Protein AF-A0A7C1I348-F1 (afdb_monomer)

Foldseek 3Di: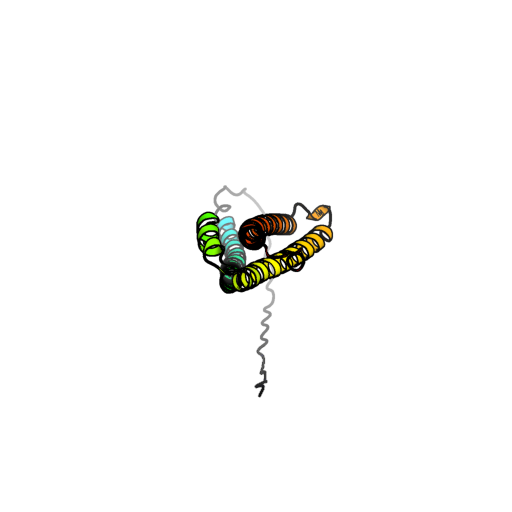
DDDDDDDDDDDDDDDDDDDDDDDDDYDDDDDPDPPPPVVVVVVVVVVVVVVVVCPVCCVVVVCVVVVVVVVLCVQADLPDDLVRLLVVLLPDDLVVLVSNLVSLLVVLVVLVVVLVVLVVVLVPDDPVCCPPPVVVVSVVVNVVSVVVSVSSVSSSVSSVVSNVVVVHDCPVSDD

Nearest PDB structures (foldseek):
  6ql7-assembly1_M  TM=7.973E-01  e=1.791E-01  Saccharomyces cerevisiae S288C
  8i21-assembly1_A  TM=3.010E-01  e=4.571E+00  Saccharomyces cerevisiae S288C

Secondary structure (DSSP, 8-state):
----------------------------PPPTTSTTTHHHHHHHHHHHHHHHHHHHHHHHHHHHHHHHHHHHHTTS-SSS-HHHHHHHHHHS-HHHHHHHHHHHHHHHHHHHHHHHHHHHHHHHS-GGGTTSHHHHHHHHHHHHHHHHHHHHHHHHHHHHHHHHHTT---GGG--

Solvent-accessible surface area (backbone atoms only — not comparable to full-atom values): 10761 Å² total; per-residue (Å²): 137,89,86,83,82,88,81,83,89,87,88,81,88,81,89,84,81,89,87,84,90,88,87,85,90,88,87,80,87,84,73,98,71,71,77,66,67,63,58,57,59,58,53,54,62,57,52,54,68,58,48,63,63,47,52,62,46,46,52,53,47,48,50,48,50,48,49,49,48,51,57,42,54,72,62,42,76,77,84,62,50,68,68,57,51,42,61,51,40,70,76,48,54,63,68,60,32,49,55,53,30,48,39,34,49,54,55,43,53,54,49,51,52,51,46,51,54,48,49,53,52,57,66,69,46,53,80,93,44,50,83,36,71,68,39,48,49,50,50,52,51,46,51,54,50,51,53,51,44,52,58,43,46,60,50,29,49,45,28,52,48,44,29,46,76,73,72,44,88,60,78,90,72,66,131

pLDDT: mean 73.02, std 23.33, range [37.34, 97.69]

Mean predicted aligned error: 17.58 Å

Structure (mmCIF, N/CA/C/O backbone):
data_AF-A0A7C1I348-F1
#
_entry.id   AF-A0A7C1I348-F1
#
loop_
_atom_site.group_PDB
_atom_site.id
_atom_site.type_symbol
_atom_site.label_atom_id
_atom_site.label_alt_id
_atom_site.label_comp_id
_atom_site.label_asym_id
_atom_site.label_entity_id
_atom_site.label_seq_id
_atom_site.pdbx_PDB_ins_code
_atom_site.Cartn_x
_atom_site.Cartn_y
_atom_site.Cartn_z
_atom_site.occupancy
_atom_site.B_iso_or_equiv
_atom_site.auth_seq_id
_atom_site.auth_comp_id
_atom_site.auth_asym_id
_atom_site.auth_atom_id
_atom_site.pdbx_PDB_model_num
ATOM 1 N N . MET A 1 1 ? -4.794 -36.761 7.823 1.00 43.34 1 MET A N 1
ATOM 2 C CA . MET A 1 1 ? -5.564 -37.597 8.771 1.00 43.34 1 MET A CA 1
ATOM 3 C C . MET A 1 1 ? -5.740 -36.803 10.051 1.00 43.34 1 MET A C 1
ATOM 5 O O . MET A 1 1 ? -4.752 -36.362 10.620 1.00 43.34 1 MET A O 1
ATOM 9 N N . ARG A 1 2 ? -6.992 -36.526 10.424 1.00 48.25 2 ARG A N 1
ATOM 10 C CA . ARG A 1 2 ? -7.370 -35.775 11.628 1.00 48.25 2 ARG A CA 1
ATOM 11 C C . ARG A 1 2 ? -7.211 -36.682 12.849 1.00 48.25 2 ARG A C 1
ATOM 13 O O . ARG A 1 2 ? -7.624 -37.837 12.780 1.00 48.25 2 ARG A O 1
ATOM 20 N N . ARG A 1 3 ? -6.673 -36.169 13.956 1.00 49.09 3 ARG A N 1
ATOM 21 C CA . ARG A 1 3 ? -6.875 -36.780 15.274 1.00 49.09 3 ARG A CA 1
ATOM 22 C C . ARG A 1 3 ? -7.809 -35.888 16.074 1.00 49.09 3 ARG A C 1
ATOM 24 O O . ARG A 1 3 ? -7.575 -34.694 16.214 1.00 49.09 3 ARG A O 1
ATOM 31 N N . ALA A 1 4 ? -8.895 -36.506 16.503 1.00 56.25 4 ALA A N 1
ATOM 32 C CA . ALA A 1 4 ? -9.921 -35.964 17.366 1.00 56.25 4 ALA A CA 1
ATOM 33 C C . ALA A 1 4 ? -9.798 -36.597 18.764 1.00 56.25 4 ALA A C 1
ATOM 35 O O . ALA A 1 4 ? -9.097 -37.597 18.924 1.00 56.25 4 ALA A O 1
ATOM 36 N N . VAL A 1 5 ? -10.623 -36.064 19.674 1.00 46.16 5 VAL A N 1
ATOM 37 C CA . VAL A 1 5 ? -11.220 -36.686 20.876 1.00 46.16 5 VAL A CA 1
ATOM 38 C C . VAL A 1 5 ? -10.660 -36.225 22.239 1.00 46.16 5 VAL A C 1
ATOM 40 O O . VAL A 1 5 ? -9.691 -36.764 22.756 1.00 46.16 5 VAL A O 1
ATOM 43 N N . ASN A 1 6 ? -11.328 -35.195 22.787 1.00 45.69 6 ASN A N 1
ATOM 44 C CA . ASN A 1 6 ? -12.098 -35.151 24.053 1.00 45.69 6 ASN A CA 1
ATOM 45 C C . ASN A 1 6 ? -11.748 -36.125 25.195 1.00 45.69 6 ASN A C 1
ATOM 47 O O . ASN A 1 6 ? -11.803 -37.325 24.954 1.00 45.69 6 ASN A O 1
ATOM 51 N N . LEU A 1 7 ? -11.676 -35.639 26.453 1.00 42.59 7 LEU A N 1
ATOM 52 C CA . LEU A 1 7 ? -12.421 -36.237 27.588 1.00 42.59 7 LEU A CA 1
ATOM 53 C C . LEU A 1 7 ? -12.371 -35.421 28.909 1.00 42.59 7 LEU A C 1
ATOM 55 O O . LEU A 1 7 ? -11.296 -35.136 29.417 1.00 42.59 7 LEU A O 1
ATOM 59 N N . SER A 1 8 ? -13.566 -35.171 29.466 1.00 37.66 8 SER A N 1
ATOM 60 C CA . SER A 1 8 ? -13.984 -35.165 30.891 1.00 37.66 8 SER A CA 1
ATOM 61 C C . SER A 1 8 ? -13.312 -34.259 31.944 1.00 37.66 8 SER A C 1
ATOM 63 O O . SER A 1 8 ? -12.145 -34.417 32.261 1.00 37.66 8 SER A O 1
ATOM 65 N N . ILE A 1 9 ? -14.046 -33.268 32.486 1.00 48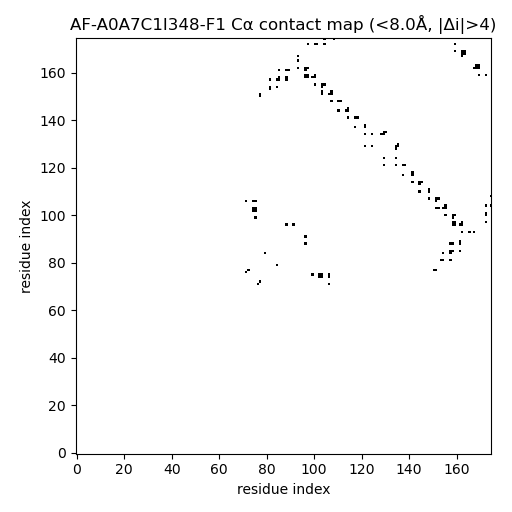.47 9 ILE A N 1
ATOM 66 C CA . ILE A 1 9 ? -14.869 -33.299 33.734 1.00 48.47 9 ILE A CA 1
ATOM 67 C C . ILE A 1 9 ? -14.016 -33.233 35.014 1.00 48.47 9 ILE A C 1
ATOM 69 O O . ILE A 1 9 ? -13.263 -34.156 35.276 1.00 48.47 9 ILE A O 1
ATOM 73 N N . ILE A 1 10 ? -14.236 -32.208 35.853 1.00 47.53 10 ILE A N 1
ATOM 74 C CA . ILE A 1 10 ? -14.627 -32.353 37.272 1.00 47.53 10 ILE A CA 1
ATOM 75 C C . ILE A 1 10 ? -15.261 -31.037 37.741 1.00 47.53 10 ILE A C 1
ATOM 77 O O . ILE A 1 10 ? -14.651 -29.973 37.779 1.00 47.53 10 ILE A O 1
ATOM 81 N N . MET A 1 11 ? -16.539 -31.169 38.072 1.00 54.00 11 MET A N 1
ATOM 82 C CA . MET A 1 11 ? -17.400 -30.225 38.761 1.00 54.00 11 MET A CA 1
ATOM 83 C C . MET A 1 11 ? -17.300 -30.584 40.250 1.00 54.00 11 MET A C 1
ATOM 85 O O . MET A 1 11 ? -17.550 -31.739 40.595 1.00 54.00 11 MET A O 1
ATOM 89 N N . LEU A 1 12 ? -16.920 -29.653 41.129 1.00 49.69 12 LEU A N 1
ATOM 90 C CA . LEU A 1 12 ? -17.093 -29.848 42.571 1.00 49.69 12 L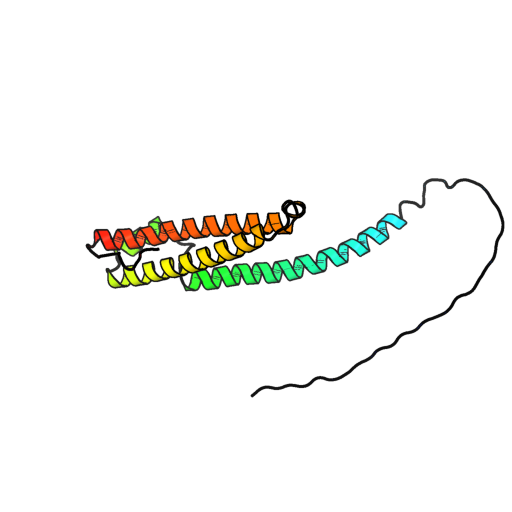EU A CA 1
ATOM 91 C C . LEU A 1 12 ? -17.475 -28.534 43.252 1.00 49.69 12 LEU A C 1
ATOM 93 O O . LEU A 1 12 ? -16.641 -27.706 43.606 1.00 49.69 12 LEU A O 1
ATOM 97 N N . SER A 1 13 ? -18.784 -28.365 43.409 1.00 48.22 13 SER A N 1
ATOM 98 C CA . SER A 1 13 ? -19.405 -27.410 44.316 1.00 48.22 13 SER A CA 1
ATOM 99 C C . SER A 1 13 ? -19.183 -27.842 45.768 1.00 48.22 13 SER A C 1
ATOM 101 O O . SER A 1 13 ? -19.468 -28.987 46.112 1.00 48.22 13 SER A O 1
ATOM 103 N N . VAL A 1 14 ? -18.780 -26.913 46.638 1.00 52.00 14 VAL A N 1
ATOM 104 C CA . VAL A 1 14 ? -19.023 -27.017 48.084 1.00 52.00 14 VAL A CA 1
ATOM 105 C C . VAL A 1 14 ? -19.682 -25.722 48.543 1.00 52.00 14 VAL A C 1
ATOM 107 O O . VAL A 1 14 ? -19.069 -24.660 48.582 1.00 52.00 14 VAL A O 1
ATOM 110 N N . VAL A 1 15 ? -20.969 -25.843 48.856 1.00 53.75 15 VAL A N 1
ATOM 111 C CA . VAL A 1 15 ? -21.754 -24.900 49.651 1.00 53.75 15 VAL A CA 1
ATOM 112 C C . VAL A 1 15 ? -21.449 -25.202 51.117 1.00 53.75 15 VAL A C 1
ATOM 114 O O . VAL A 1 15 ? -21.540 -26.361 51.518 1.00 53.75 15 VAL A O 1
ATOM 117 N N . PHE A 1 16 ? -21.133 -24.189 51.926 1.00 54.34 16 PHE A N 1
ATOM 118 C CA . PHE A 1 16 ? -21.233 -24.299 53.382 1.00 54.34 16 PHE A CA 1
ATOM 119 C C . PHE A 1 16 ? -22.007 -23.117 53.959 1.00 54.34 16 PHE A C 1
ATOM 121 O O . PHE A 1 16 ? -21.872 -21.969 53.542 1.00 54.34 16 PHE A O 1
ATOM 128 N N . THR A 1 17 ? -22.898 -23.484 54.865 1.00 48.84 17 THR A N 1
ATOM 129 C CA . THR A 1 17 ? -24.088 -22.783 55.328 1.00 48.84 17 THR A CA 1
ATOM 130 C C . THR A 1 17 ? -23.841 -21.898 56.554 1.00 48.84 17 THR A C 1
ATOM 132 O O . THR A 1 17 ? -22.842 -22.026 57.253 1.00 48.84 17 THR A O 1
ATOM 135 N N . ALA A 1 18 ? -24.818 -21.026 56.801 1.00 52.31 18 ALA A N 1
ATOM 136 C CA . ALA A 1 18 ? -24.933 -20.000 57.835 1.00 52.31 18 ALA A CA 1
ATOM 137 C C . ALA A 1 18 ? -24.680 -20.421 59.303 1.00 52.31 18 ALA A C 1
ATOM 139 O O . ALA A 1 18 ? -24.986 -21.541 59.706 1.00 52.31 18 ALA A O 1
ATOM 140 N N . SER A 1 19 ? -24.268 -19.446 60.129 1.00 48.03 19 SER A N 1
ATOM 141 C CA . SER A 1 19 ? -24.487 -19.421 61.585 1.00 48.03 19 SER A CA 1
ATOM 142 C C . SER A 1 19 ? -24.802 -17.988 62.050 1.00 48.03 19 SER A C 1
ATOM 144 O O . SER A 1 19 ? -24.168 -17.032 61.605 1.00 48.03 19 SER A O 1
ATOM 146 N N . CYS A 1 20 ? -25.835 -17.840 62.886 1.00 52.97 20 CYS A N 1
ATOM 147 C CA . CYS A 1 20 ? -26.533 -16.592 63.215 1.00 52.97 20 CYS A CA 1
ATOM 148 C C . CYS A 1 20 ? -26.134 -15.948 64.563 1.00 52.97 20 CYS A C 1
ATOM 150 O O . CYS A 1 20 ? -25.877 -16.638 65.542 1.00 52.97 20 CYS A O 1
ATOM 152 N N . SER A 1 21 ? -26.292 -14.616 64.597 1.00 46.38 21 SER A N 1
ATOM 153 C CA . SER A 1 21 ? -26.799 -13.741 65.679 1.00 46.38 21 SER A CA 1
ATOM 154 C C . SER A 1 21 ? -26.076 -13.597 67.029 1.00 46.38 21 SER A C 1
ATOM 156 O O . SER A 1 21 ? -26.199 -14.432 67.921 1.00 46.38 21 SER A O 1
ATOM 158 N N . LYS A 1 22 ? -25.576 -12.376 67.282 1.00 48.31 22 LYS A N 1
ATOM 159 C CA . LYS A 1 22 ? -25.698 -11.696 68.586 1.00 48.31 22 LYS A CA 1
ATOM 160 C C . LYS A 1 22 ? -25.749 -10.168 68.386 1.00 48.31 22 LYS A C 1
ATOM 162 O O . LYS A 1 22 ? -25.050 -9.637 67.532 1.00 48.31 22 LYS A O 1
ATOM 167 N N . LYS A 1 23 ? -26.629 -9.501 69.137 1.00 42.53 23 LYS A N 1
ATOM 168 C CA . LYS A 1 23 ? -27.072 -8.095 69.053 1.00 42.53 23 LYS A CA 1
ATOM 169 C C . LYS A 1 23 ? -26.813 -7.414 70.407 1.00 42.53 23 LYS A C 1
ATOM 171 O O . LYS A 1 23 ? -27.236 -8.019 71.381 1.00 42.53 23 LYS A O 1
ATOM 176 N N . GLU A 1 24 ? -26.188 -6.222 70.452 1.00 38.91 24 GLU A N 1
ATOM 177 C CA . GLU A 1 24 ? -26.399 -5.131 71.450 1.00 38.91 24 GLU A CA 1
ATOM 178 C C . GLU A 1 24 ? -25.514 -3.866 71.203 1.00 38.91 24 GLU A C 1
ATOM 180 O O . GLU A 1 24 ? -24.300 -3.987 71.105 1.00 38.91 24 GLU A O 1
ATOM 185 N N . GLU A 1 25 ? -26.198 -2.713 71.033 1.00 38.47 25 GLU A N 1
ATOM 186 C CA . GLU A 1 25 ? -26.034 -1.271 71.430 1.00 38.47 25 GLU A CA 1
ATOM 187 C C . GLU A 1 25 ? -24.669 -0.509 71.656 1.00 38.47 25 GLU A C 1
ATOM 189 O O . GLU A 1 25 ? -23.617 -1.126 71.565 1.00 38.47 25 GLU A O 1
ATOM 194 N N . PRO A 1 26 ? -24.619 0.857 71.808 1.00 52.09 26 PRO A N 1
ATOM 195 C CA . PRO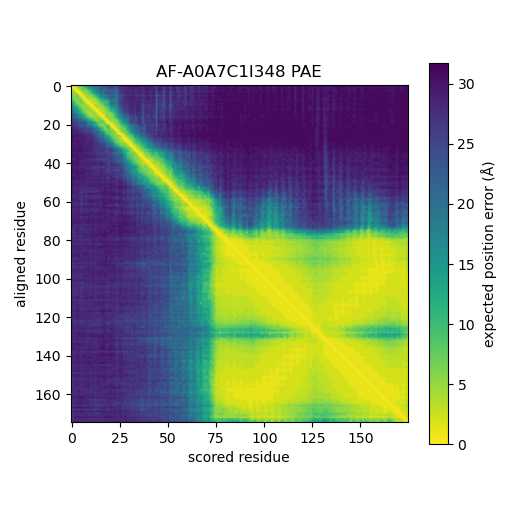 A 1 26 ? -23.881 1.779 70.913 1.00 52.09 26 PRO A CA 1
ATOM 196 C C . PRO A 1 26 ? -22.777 2.693 71.545 1.00 52.09 26 PRO A C 1
ATOM 198 O O . PRO A 1 26 ? -22.673 2.826 72.760 1.00 52.09 26 PRO A O 1
ATOM 201 N N . ALA A 1 27 ? -22.064 3.427 70.657 1.00 39.66 27 ALA A N 1
ATOM 202 C CA . ALA A 1 27 ? -21.052 4.513 70.826 1.00 39.66 27 ALA A CA 1
ATOM 203 C C . ALA A 1 27 ? -19.584 4.076 71.083 1.00 39.66 27 ALA A C 1
ATOM 205 O O . ALA A 1 27 ? -19.400 3.050 71.730 1.00 39.66 27 ALA A O 1
ATOM 206 N N . PRO A 1 28 ? -18.520 4.806 70.630 1.00 43.97 28 PRO A N 1
ATOM 207 C CA . PRO A 1 28 ? -18.406 6.186 70.092 1.00 43.97 28 PRO A CA 1
ATOM 208 C C . PRO A 1 28 ? -17.795 6.260 68.648 1.00 43.97 28 PRO A C 1
ATOM 210 O O . PRO A 1 28 ? -17.486 5.214 68.078 1.00 43.97 28 PRO A O 1
ATOM 213 N N . PRO A 1 29 ? -17.665 7.441 67.986 1.00 49.53 29 PRO A N 1
ATOM 214 C CA . PRO A 1 29 ? -17.281 7.519 66.563 1.00 49.53 29 PRO A CA 1
ATOM 215 C C . PRO A 1 29 ? -15.841 7.041 66.281 1.00 49.53 29 PRO A C 1
ATOM 217 O O . PRO A 1 29 ? -14.956 7.276 67.106 1.00 49.53 29 PRO A O 1
ATOM 220 N N . PRO A 1 30 ? -15.575 6.421 65.112 1.00 40.94 30 PRO A N 1
ATOM 221 C CA . PRO A 1 30 ? -14.244 5.939 64.765 1.00 40.94 30 PRO A CA 1
ATOM 222 C C . PRO A 1 30 ? -13.297 7.087 64.393 1.00 40.94 30 PRO A C 1
ATOM 224 O O . PRO A 1 30 ? -13.579 7.911 63.520 1.00 40.94 30 PRO A O 1
ATOM 227 N N . SER A 1 31 ? -12.142 7.097 65.053 1.00 49.06 31 SER A N 1
ATOM 228 C CA . SER A 1 31 ? -10.936 7.829 64.670 1.00 49.06 31 SER A CA 1
ATOM 229 C C . SER A 1 31 ? -10.443 7.385 63.280 1.00 49.06 31 SER A C 1
ATOM 231 O O . SER A 1 31 ? -10.614 6.219 62.913 1.00 49.06 31 SER A O 1
ATOM 233 N N . PRO A 1 32 ? -9.805 8.269 62.494 1.00 44.44 32 PRO A N 1
ATOM 234 C CA . PRO A 1 32 ? -9.445 7.990 61.111 1.00 44.44 32 PRO A CA 1
ATOM 235 C C . PRO A 1 32 ? -8.126 7.214 61.044 1.00 44.44 32 PRO A C 1
ATOM 237 O O . PRO A 1 32 ? -7.082 7.809 60.798 1.00 44.44 32 PRO A O 1
ATOM 240 N N . THR A 1 33 ? -8.156 5.896 61.252 1.00 46.66 33 THR A N 1
ATOM 241 C CA . THR A 1 33 ? -6.945 5.075 61.040 1.00 46.66 33 THR A CA 1
ATOM 242 C C . THR A 1 33 ? -7.171 3.804 60.212 1.00 46.66 33 THR A C 1
ATOM 244 O O . THR A 1 33 ? -6.228 3.346 59.580 1.00 46.66 33 THR A O 1
ATOM 247 N N . ASP A 1 34 ? -8.399 3.303 60.043 1.00 42.50 34 ASP A N 1
ATOM 248 C CA . ASP A 1 34 ? -8.614 2.020 59.337 1.00 42.50 34 ASP A CA 1
ATOM 249 C C . ASP A 1 34 ? -9.119 2.125 57.883 1.00 42.50 34 ASP A C 1
ATOM 251 O O . ASP A 1 34 ? -9.311 1.114 57.209 1.00 42.50 34 ASP A O 1
ATOM 255 N N . SER A 1 35 ? -9.271 3.332 57.325 1.00 45.41 35 SER A N 1
ATOM 256 C CA . SER A 1 35 ? -9.696 3.502 55.919 1.00 45.41 35 SER A CA 1
ATOM 257 C C . SER A 1 35 ? -8.566 3.306 54.897 1.00 45.41 35 SER A C 1
ATOM 259 O O . SER A 1 35 ? -8.826 3.275 53.695 1.00 45.41 35 SER A O 1
ATOM 261 N N . GLN A 1 36 ? -7.309 3.174 55.336 1.00 45.50 36 GLN A N 1
ATOM 262 C CA . GLN A 1 36 ? -6.164 3.034 54.426 1.00 45.50 36 GLN A CA 1
ATOM 263 C C . GLN A 1 36 ? -5.832 1.583 54.054 1.00 45.50 36 GLN A C 1
ATOM 265 O O . GLN A 1 36 ? -5.241 1.355 53.000 1.00 45.50 36 GLN A O 1
ATOM 270 N N . GLN A 1 37 ? -6.249 0.590 54.844 1.00 46.22 37 GLN A N 1
ATOM 271 C CA . GLN A 1 37 ? -5.886 -0.810 54.578 1.00 46.22 37 GLN A CA 1
ATOM 272 C C . GLN A 1 37 ? -6.891 -1.549 53.678 1.00 46.22 37 GLN A C 1
ATOM 274 O O . GLN A 1 37 ? -6.529 -2.513 53.001 1.00 46.22 37 GLN A O 1
ATOM 279 N N . GLN A 1 38 ? -8.131 -1.057 53.579 1.00 44.19 38 GLN A N 1
ATOM 280 C CA . GLN A 1 38 ? -9.159 -1.649 52.715 1.00 44.19 38 GLN A CA 1
ATOM 281 C C . GLN A 1 38 ? -9.075 -1.167 51.252 1.00 44.19 38 GLN A C 1
ATOM 283 O O . GLN A 1 38 ? -9.449 -1.900 50.338 1.00 44.19 38 GLN A O 1
ATOM 288 N N . ALA A 1 39 ? -8.494 0.014 51.002 1.00 39.47 39 ALA A N 1
ATOM 289 C CA . ALA A 1 39 ? -8.235 0.520 49.648 1.00 39.47 39 ALA A CA 1
ATOM 290 C C . ALA A 1 39 ? -7.062 -0.200 48.950 1.00 39.47 39 ALA A C 1
ATOM 292 O O . ALA A 1 39 ? -7.009 -0.267 47.717 1.00 39.47 39 ALA A O 1
ATOM 293 N N . HIS A 1 40 ? -6.139 -0.777 49.727 1.00 42.44 40 HIS A N 1
ATOM 294 C CA . HIS A 1 40 ? -4.936 -1.401 49.179 1.00 42.44 40 HIS A CA 1
ATOM 295 C C . HIS A 1 40 ? -5.183 -2.812 48.618 1.00 42.44 40 HIS A C 1
ATOM 297 O O . HIS A 1 40 ? -4.526 -3.197 47.657 1.00 42.44 40 HIS A O 1
ATOM 303 N N . ASN A 1 41 ? -6.175 -3.547 49.139 1.00 45.97 41 ASN A N 1
ATOM 304 C CA . ASN A 1 41 ? -6.513 -4.893 48.651 1.00 45.97 41 ASN A CA 1
ATOM 305 C C . ASN A 1 41 ? -7.443 -4.885 47.422 1.00 45.97 41 ASN A C 1
ATOM 307 O O . ASN A 1 41 ? -7.344 -5.764 46.569 1.00 45.97 41 ASN A O 1
ATOM 311 N N . LEU A 1 42 ? -8.311 -3.876 47.270 1.00 45.91 42 LEU A N 1
ATOM 312 C CA . LEU A 1 42 ? -9.202 -3.774 46.102 1.00 45.91 42 LEU A CA 1
ATOM 313 C C . LEU A 1 42 ? -8.461 -3.285 44.840 1.00 45.91 42 LEU A C 1
ATOM 315 O O . LEU A 1 42 ? -8.814 -3.651 43.718 1.00 45.91 42 LEU A O 1
ATOM 319 N N . THR A 1 43 ? -7.394 -2.503 45.024 1.00 43.69 43 THR A N 1
ATOM 320 C CA . THR A 1 43 ? -6.555 -1.990 43.928 1.00 43.69 43 THR A CA 1
ATOM 321 C C . THR A 1 43 ? -5.647 -3.077 43.340 1.00 43.69 43 THR A C 1
ATOM 323 O O . THR A 1 43 ? -5.417 -3.094 42.130 1.00 43.69 43 THR A O 1
ATOM 326 N N . GLU A 1 44 ? -5.198 -4.047 44.144 1.00 44.28 44 GLU A N 1
ATOM 327 C CA . GLU A 1 44 ? -4.416 -5.183 43.634 1.00 44.28 44 GLU A CA 1
ATOM 328 C C . GLU A 1 44 ? -5.272 -6.189 42.850 1.00 44.28 44 GLU A C 1
ATOM 330 O O . GLU A 1 44 ? -4.826 -6.704 41.823 1.00 44.28 44 GLU A O 1
ATOM 335 N N . GLN A 1 45 ? -6.533 -6.395 43.245 1.00 44.06 45 GLN A N 1
ATOM 336 C CA . GLN A 1 45 ? -7.429 -7.330 42.558 1.00 44.06 45 GLN A CA 1
ATOM 337 C C . GLN A 1 45 ? -7.935 -6.796 41.201 1.00 44.06 45 GLN A C 1
ATOM 339 O O . GLN A 1 45 ? -8.113 -7.571 40.260 1.00 44.06 45 GLN A O 1
ATOM 344 N N . MET A 1 46 ? -8.095 -5.475 41.042 1.00 39.50 46 MET A N 1
ATOM 345 C CA . MET A 1 46 ? -8.416 -4.863 39.737 1.00 39.50 46 MET A CA 1
ATOM 346 C C . MET A 1 46 ? -7.182 -4.648 38.843 1.00 39.50 46 MET A C 1
ATOM 348 O O . MET A 1 46 ? -7.315 -4.582 37.620 1.00 39.50 46 MET A O 1
ATOM 352 N N . GLY A 1 47 ? -5.976 -4.596 39.419 1.00 39.97 47 GLY A N 1
ATOM 353 C CA . GLY A 1 47 ? -4.722 -4.468 38.669 1.00 39.97 47 GLY A CA 1
ATOM 354 C C . GLY A 1 47 ? -4.285 -5.750 37.953 1.00 39.97 47 GLY A C 1
ATOM 355 O O . GLY A 1 47 ? -3.643 -5.680 36.906 1.00 39.97 47 GLY A O 1
ATOM 356 N N . GLN A 1 48 ? -4.652 -6.926 38.468 1.00 40.97 48 GLN A N 1
ATOM 357 C CA . GLN A 1 48 ? -4.277 -8.212 37.863 1.00 40.97 48 GLN A CA 1
ATOM 358 C C . GLN A 1 48 ? -5.166 -8.586 36.664 1.00 40.97 48 GLN A C 1
ATOM 360 O O . GLN A 1 48 ? -4.658 -9.088 35.661 1.00 40.97 48 GLN A O 1
ATOM 365 N N . SER A 1 49 ? -6.457 -8.235 36.696 1.00 42.25 49 SER A N 1
ATOM 366 C CA . SER A 1 49 ? -7.380 -8.519 35.585 1.00 42.25 49 SER A CA 1
ATOM 367 C C . SER A 1 49 ? -7.207 -7.585 34.377 1.00 42.25 49 SER A C 1
ATOM 369 O O . SER A 1 49 ? -7.592 -7.957 33.272 1.00 42.25 49 SER A O 1
ATOM 371 N N . ALA A 1 50 ? -6.611 -6.399 34.560 1.00 37.34 50 ALA A N 1
ATOM 372 C CA . ALA A 1 50 ? -6.287 -5.467 33.472 1.00 37.34 50 ALA A CA 1
ATOM 373 C C . ALA A 1 50 ? -4.906 -5.727 32.833 1.00 37.34 50 ALA A C 1
ATOM 375 O O . ALA A 1 50 ? -4.647 -5.292 31.710 1.00 37.34 50 ALA A O 1
ATOM 376 N N . ARG A 1 51 ? -4.015 -6.450 33.530 1.00 38.94 51 ARG A N 1
ATOM 377 C CA . ARG A 1 51 ? -2.669 -6.795 33.037 1.00 38.94 51 ARG A CA 1
ATOM 378 C C . ARG A 1 51 ? -2.642 -8.080 32.208 1.00 38.94 51 ARG A C 1
ATOM 380 O O . ARG A 1 51 ? -1.875 -8.164 31.256 1.00 38.94 51 ARG A O 1
ATOM 387 N N . GLN A 1 52 ? -3.518 -9.048 32.488 1.00 39.78 52 GLN A N 1
ATOM 388 C CA . GLN A 1 52 ? -3.600 -10.271 31.674 1.00 39.78 52 GLN A CA 1
ATOM 389 C C . GLN A 1 52 ? -4.198 -10.043 30.277 1.00 39.78 52 GLN A C 1
ATOM 391 O O . GLN A 1 52 ? -3.847 -10.761 29.345 1.00 39.78 52 GLN A O 1
ATOM 396 N N . THR A 1 53 ? -5.053 -9.033 30.096 1.00 40.66 53 THR A N 1
ATOM 397 C CA . THR A 1 53 ? -5.649 -8.700 28.790 1.00 40.66 53 THR A CA 1
ATOM 398 C C . THR A 1 53 ? -4.816 -7.736 27.950 1.00 40.66 53 THR A C 1
ATOM 400 O O . THR A 1 53 ? -5.115 -7.575 26.772 1.00 40.66 53 THR A O 1
ATOM 403 N N . THR A 1 54 ? -3.764 -7.122 28.498 1.00 43.91 54 THR A N 1
ATOM 404 C CA . THR A 1 54 ? -2.909 -6.177 27.758 1.00 43.91 54 THR A CA 1
ATOM 405 C C . THR A 1 54 ? -1.561 -6.757 27.346 1.00 43.91 54 THR A C 1
ATOM 407 O O . THR A 1 54 ? -1.062 -6.358 26.302 1.00 43.91 54 THR A O 1
ATOM 410 N N . GLU A 1 55 ? -1.008 -7.739 28.061 1.00 44.75 55 GLU A N 1
ATOM 411 C CA . GLU A 1 55 ? 0.269 -8.371 27.682 1.00 44.75 55 GLU A CA 1
ATOM 412 C C . GLU A 1 55 ? 0.074 -9.460 26.612 1.00 44.75 55 GLU A C 1
ATOM 414 O O . GLU A 1 55 ? 0.742 -9.427 25.585 1.00 44.75 55 GLU A O 1
ATOM 419 N N . ALA A 1 56 ? -0.936 -10.331 26.751 1.00 45.75 56 ALA A N 1
ATOM 420 C CA . ALA A 1 56 ? -1.264 -11.326 25.719 1.00 45.75 56 ALA A CA 1
ATOM 421 C C . ALA A 1 56 ? -1.826 -10.684 24.435 1.00 45.75 56 ALA A C 1
ATOM 423 O O . ALA A 1 56 ? -1.600 -11.184 23.335 1.00 45.75 56 ALA A O 1
ATOM 424 N N . ALA A 1 57 ? -2.527 -9.548 24.557 1.00 48.44 57 ALA A N 1
ATOM 425 C CA . ALA A 1 57 ? -2.966 -8.764 23.407 1.00 48.44 57 ALA A CA 1
ATOM 426 C C . ALA A 1 57 ? -1.825 -7.934 22.804 1.00 48.44 57 ALA A C 1
ATOM 428 O O . ALA A 1 57 ? -1.794 -7.792 21.592 1.00 48.44 57 ALA A O 1
ATOM 429 N N . LYS A 1 58 ? -0.860 -7.427 23.587 1.00 51.31 58 LYS A N 1
ATOM 430 C CA . LYS A 1 58 ? 0.333 -6.768 23.031 1.00 51.31 58 LYS A CA 1
ATOM 431 C C . LYS A 1 58 ? 1.239 -7.743 22.311 1.00 51.31 58 LYS A C 1
ATOM 433 O O . LYS A 1 58 ? 1.725 -7.383 21.251 1.00 51.31 58 LYS A O 1
ATOM 438 N N . GLU A 1 59 ? 1.464 -8.942 22.835 1.00 48.62 59 GLU A N 1
ATOM 439 C CA . GLU A 1 59 ? 2.279 -9.943 22.145 1.00 48.62 59 GLU A CA 1
ATOM 440 C C . GLU A 1 59 ? 1.563 -10.457 20.895 1.00 48.62 59 GLU A C 1
ATOM 442 O O . GLU A 1 59 ? 2.166 -10.461 19.831 1.00 48.62 59 GLU A O 1
ATOM 447 N N . ALA A 1 60 ? 0.255 -10.735 20.954 1.00 49.41 60 ALA A N 1
ATOM 448 C CA . ALA A 1 60 ? -0.513 -11.138 19.774 1.00 49.41 60 ALA A CA 1
ATOM 449 C C . ALA A 1 60 ? -0.695 -10.011 18.738 1.00 49.41 60 ALA A C 1
ATOM 451 O O . ALA A 1 60 ? -0.711 -10.290 17.544 1.00 49.41 60 ALA A O 1
ATOM 452 N N . VAL A 1 61 ? -0.812 -8.742 19.153 1.00 47.47 61 VAL A N 1
ATOM 453 C CA . VAL A 1 61 ? -0.877 -7.582 18.244 1.00 47.47 61 VAL A CA 1
ATOM 454 C C . VAL A 1 61 ? 0.504 -7.221 17.721 1.00 47.47 61 VAL A C 1
ATOM 456 O O . VAL A 1 61 ? 0.606 -6.869 16.562 1.00 47.47 61 VAL A O 1
ATOM 459 N N . THR A 1 62 ? 1.578 -7.347 18.501 1.00 53.47 62 THR A N 1
ATOM 460 C CA . THR A 1 62 ? 2.946 -7.105 18.009 1.00 53.47 62 THR A CA 1
ATOM 461 C C . THR A 1 62 ? 3.378 -8.229 17.082 1.00 53.47 62 THR A C 1
ATOM 463 O O . THR A 1 62 ? 3.952 -7.948 16.044 1.00 53.47 62 THR A O 1
ATOM 466 N N . GLU A 1 63 ? 3.028 -9.481 17.377 1.00 52.44 63 GLU A N 1
ATOM 467 C CA . GLU A 1 63 ? 3.247 -10.614 16.482 1.00 52.44 63 GLU A CA 1
ATOM 468 C C . GLU A 1 63 ? 2.344 -10.521 15.248 1.00 52.44 63 GLU A C 1
ATOM 470 O O . GLU A 1 63 ? 2.806 -10.803 14.154 1.00 52.44 63 GLU A O 1
ATOM 475 N N . ALA A 1 64 ? 1.096 -10.049 15.354 1.00 53.22 64 ALA A N 1
ATOM 476 C CA . ALA A 1 64 ? 0.252 -9.789 14.186 1.00 53.22 64 ALA A CA 1
ATOM 477 C C . ALA A 1 64 ? 0.727 -8.575 13.374 1.00 53.22 64 ALA A C 1
ATOM 479 O O . ALA A 1 64 ? 0.685 -8.632 12.155 1.00 53.22 64 ALA A O 1
ATOM 480 N N . VAL A 1 65 ? 1.222 -7.508 14.004 1.00 53.31 65 VAL A N 1
ATOM 481 C CA . VAL A 1 65 ? 1.780 -6.320 13.339 1.00 53.31 65 VAL A CA 1
ATOM 482 C C . VAL A 1 65 ? 3.121 -6.652 12.698 1.00 53.31 65 VAL A C 1
ATOM 484 O O . VAL A 1 65 ? 3.331 -6.266 11.558 1.00 53.31 65 VAL A O 1
ATOM 487 N N . GLU A 1 66 ? 3.992 -7.423 13.349 1.00 55.03 66 GLU A N 1
ATOM 488 C CA . GLU A 1 66 ? 5.241 -7.923 12.768 1.00 55.03 66 GLU A CA 1
ATOM 489 C C . GLU A 1 66 ? 4.970 -8.969 11.694 1.00 55.03 66 GLU A C 1
ATOM 491 O O . GLU A 1 66 ? 5.623 -8.936 10.670 1.00 55.03 66 GLU A O 1
ATOM 496 N N . LYS A 1 67 ? 3.966 -9.837 11.832 1.00 49.12 67 LYS A N 1
ATOM 497 C CA . LYS A 1 67 ? 3.590 -10.803 10.790 1.00 49.12 67 LYS A CA 1
ATOM 498 C C . LYS A 1 67 ? 2.863 -10.133 9.628 1.00 49.12 67 LYS A C 1
ATOM 500 O O . LYS A 1 67 ? 3.054 -10.559 8.498 1.00 49.12 67 LYS A O 1
ATOM 505 N N . VAL A 1 68 ? 2.113 -9.054 9.852 1.00 53.44 68 VAL A N 1
ATOM 506 C CA . VAL A 1 68 ? 1.580 -8.174 8.798 1.00 53.44 68 VAL A CA 1
ATOM 507 C C . VAL A 1 68 ? 2.721 -7.417 8.132 1.00 53.44 68 VAL A C 1
ATOM 509 O O . VAL A 1 68 ? 2.769 -7.390 6.911 1.00 53.44 68 VAL A O 1
ATOM 512 N N . LYS A 1 69 ? 3.685 -6.892 8.892 1.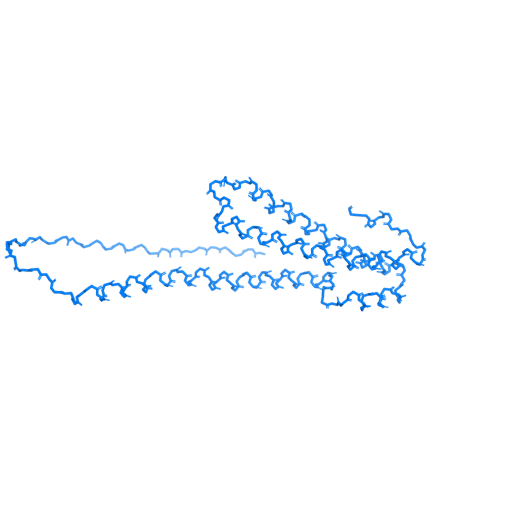00 49.34 69 LYS A N 1
ATOM 513 C CA . LYS A 1 69 ? 4.890 -6.229 8.381 1.00 49.34 69 LYS A CA 1
ATOM 514 C C . LYS A 1 69 ? 5.784 -7.201 7.615 1.00 49.34 69 LYS A C 1
ATOM 516 O O . LYS A 1 69 ? 6.266 -6.834 6.561 1.00 49.34 69 LYS A O 1
ATOM 521 N N . GLN A 1 70 ? 5.917 -8.445 8.065 1.00 44.72 70 GLN A N 1
ATOM 522 C CA . GLN A 1 70 ? 6.711 -9.512 7.454 1.00 44.72 70 GLN A CA 1
ATOM 523 C C . GLN A 1 70 ? 6.007 -10.124 6.235 1.00 44.72 70 GLN A C 1
ATOM 525 O O . GLN A 1 70 ? 6.655 -10.456 5.246 1.00 44.72 70 GLN A O 1
ATOM 530 N N . THR A 1 71 ? 4.673 -10.210 6.251 1.00 42.06 71 THR A N 1
ATOM 531 C CA . THR A 1 71 ? 3.873 -10.556 5.064 1.00 42.06 71 THR A CA 1
ATOM 532 C C . THR A 1 71 ? 3.926 -9.417 4.041 1.00 42.06 71 THR A C 1
ATOM 534 O O . THR A 1 71 ? 4.041 -9.688 2.852 1.00 42.06 71 THR A O 1
ATOM 537 N N . PHE A 1 72 ? 3.959 -8.152 4.484 1.00 45.78 72 PHE A N 1
ATOM 538 C CA . PHE A 1 72 ? 4.130 -6.987 3.611 1.00 45.78 72 PHE A CA 1
ATOM 539 C C . PHE A 1 72 ? 5.543 -6.875 3.026 1.00 45.78 72 PHE A C 1
ATOM 541 O O . PHE A 1 72 ? 5.661 -6.699 1.815 1.00 45.78 72 PHE A O 1
ATOM 548 N N . THR A 1 73 ? 6.599 -7.036 3.832 1.00 48.38 73 THR A N 1
ATOM 549 C CA . THR A 1 73 ? 8.004 -7.003 3.379 1.00 48.38 73 THR A CA 1
ATOM 550 C C . THR A 1 73 ? 8.361 -8.188 2.487 1.00 48.38 73 THR A C 1
ATOM 552 O O . THR A 1 73 ? 9.291 -8.088 1.692 1.00 48.38 73 THR A O 1
ATOM 555 N N . THR A 1 74 ? 7.598 -9.285 2.544 1.00 51.47 74 THR A N 1
ATOM 556 C CA . THR A 1 74 ? 7.741 -10.412 1.605 1.00 51.47 74 THR A CA 1
ATOM 557 C C . THR A 1 74 ? 7.252 -10.058 0.191 1.00 51.47 74 THR A C 1
ATOM 559 O O . THR A 1 74 ? 7.707 -10.660 -0.780 1.00 51.47 74 THR A O 1
ATOM 562 N N . THR A 1 75 ? 6.369 -9.064 0.043 1.00 56.53 75 THR A N 1
ATOM 563 C CA . THR A 1 75 ? 5.815 -8.650 -1.262 1.00 56.53 75 THR A CA 1
ATOM 564 C C . THR A 1 75 ? 6.324 -7.302 -1.768 1.00 56.53 75 THR A C 1
ATOM 566 O O . THR A 1 75 ? 6.501 -7.157 -2.976 1.00 56.53 75 THR A O 1
ATOM 569 N N . VAL A 1 76 ? 6.581 -6.327 -0.890 1.00 71.25 76 VAL A N 1
ATOM 570 C CA . VAL A 1 76 ? 7.030 -4.975 -1.256 1.00 71.25 76 VAL A CA 1
ATOM 571 C C . VAL A 1 76 ? 7.916 -4.359 -0.176 1.00 71.25 76 VAL A C 1
ATOM 573 O O . VAL A 1 76 ? 7.612 -4.425 1.012 1.00 71.25 76 VAL A O 1
ATOM 576 N N . ASP A 1 77 ? 9.010 -3.721 -0.591 1.00 73.75 77 ASP A N 1
ATOM 577 C CA . ASP A 1 77 ? 9.979 -3.126 0.329 1.00 73.75 77 ASP A CA 1
ATOM 578 C C . ASP A 1 77 ? 9.541 -1.708 0.728 1.00 73.75 77 ASP A C 1
ATOM 580 O O . ASP A 1 77 ? 9.464 -0.794 -0.104 1.00 73.75 77 ASP A O 1
ATOM 584 N N . LEU A 1 78 ? 9.197 -1.541 2.005 1.00 79.62 78 LEU A N 1
ATOM 585 C CA . LEU A 1 78 ? 8.827 -0.255 2.595 1.00 79.62 78 LEU A CA 1
ATOM 586 C C . LEU A 1 78 ? 9.990 0.410 3.341 1.00 79.62 78 LEU A C 1
ATOM 588 O O . LEU A 1 78 ? 9.921 1.612 3.596 1.00 79.62 78 LEU A O 1
ATOM 592 N N . ASP A 1 79 ? 11.058 -0.326 3.645 1.00 83.06 79 ASP A N 1
ATOM 593 C CA . ASP A 1 79 ? 12.213 0.175 4.393 1.00 83.06 79 ASP A CA 1
ATOM 594 C C . ASP A 1 79 ? 13.223 0.869 3.467 1.00 83.06 79 ASP A C 1
ATOM 596 O O . ASP A 1 79 ? 13.921 1.804 3.873 1.00 83.06 79 ASP A O 1
ATOM 600 N N . LYS A 1 80 ? 13.253 0.486 2.185 1.00 83.69 80 LYS A N 1
ATOM 601 C CA . LYS A 1 80 ? 13.992 1.217 1.153 1.00 83.69 80 LYS A CA 1
ATOM 602 C C . LYS A 1 80 ? 13.448 2.633 0.970 1.00 83.69 80 LYS A C 1
ATOM 604 O O . LYS A 1 80 ? 12.240 2.868 0.847 1.00 83.69 80 LYS A O 1
ATOM 609 N N . SER A 1 81 ? 14.372 3.590 0.885 1.00 91.31 81 SER A N 1
ATOM 610 C CA . SER A 1 81 ? 14.047 4.971 0.544 1.00 91.31 81 SER A CA 1
ATOM 611 C C . SER A 1 81 ? 13.570 5.077 -0.905 1.00 91.31 81 SER A C 1
ATOM 613 O O . SER A 1 81 ? 14.039 4.364 -1.791 1.00 91.31 81 SER A O 1
ATOM 615 N N . VAL A 1 82 ? 12.701 6.052 -1.175 1.00 91.06 82 VAL A N 1
ATOM 616 C CA . VAL A 1 82 ? 12.238 6.370 -2.538 1.00 91.06 82 VAL A CA 1
ATOM 617 C C . VAL A 1 82 ? 13.415 6.651 -3.485 1.00 91.06 82 VAL A C 1
ATOM 619 O O . VAL A 1 82 ? 13.384 6.249 -4.644 1.00 91.06 82 VAL A O 1
ATOM 622 N N . SER A 1 83 ? 14.491 7.279 -2.993 1.00 91.69 83 SER A N 1
ATOM 623 C CA . SER A 1 83 ? 15.705 7.528 -3.783 1.00 91.69 83 SER A CA 1
ATOM 624 C C . SER A 1 83 ? 16.433 6.245 -4.193 1.00 91.69 83 SER A C 1
ATOM 626 O O . SER A 1 83 ? 16.866 6.140 -5.339 1.00 91.69 83 SER A O 1
ATOM 628 N N . ALA A 1 84 ? 16.545 5.266 -3.291 1.00 90.38 84 ALA A N 1
ATOM 629 C CA . ALA A 1 84 ? 17.156 3.976 -3.593 1.00 90.38 84 ALA A CA 1
ATOM 630 C C . ALA A 1 84 ? 16.305 3.186 -4.594 1.00 90.38 84 ALA A C 1
ATOM 632 O O . ALA A 1 84 ? 16.841 2.638 -5.552 1.00 90.38 84 ALA A O 1
ATOM 633 N N . LEU A 1 85 ? 14.978 3.205 -4.425 1.00 92.88 85 LEU A N 1
ATOM 634 C CA . LEU A 1 85 ? 14.043 2.570 -5.358 1.00 92.88 85 LEU A CA 1
ATOM 635 C C . LEU A 1 85 ? 14.120 3.199 -6.752 1.00 92.88 85 LEU A C 1
ATOM 637 O O . LEU A 1 85 ? 14.068 2.484 -7.744 1.00 92.88 85 LEU A O 1
ATOM 641 N N . LYS A 1 86 ? 14.297 4.524 -6.844 1.00 92.94 86 LYS A N 1
ATOM 642 C CA . LYS A 1 86 ? 14.483 5.204 -8.130 1.00 92.94 86 LYS A CA 1
ATOM 643 C C . LYS A 1 86 ? 15.764 4.748 -8.830 1.00 92.94 86 LYS A C 1
ATOM 645 O O . LYS A 1 86 ? 15.715 4.402 -10.006 1.00 92.94 86 LYS A O 1
ATOM 650 N N . ALA A 1 87 ? 16.881 4.701 -8.104 1.00 92.75 87 ALA A N 1
ATOM 651 C CA . ALA A 1 87 ? 18.149 4.223 -8.650 1.00 92.75 87 ALA A CA 1
ATOM 652 C C . ALA A 1 87 ? 18.065 2.756 -9.112 1.00 92.75 87 ALA A C 1
ATOM 654 O O . ALA A 1 87 ? 18.604 2.409 -10.159 1.00 92.75 87 ALA A O 1
ATOM 655 N N . GLU A 1 88 ? 17.360 1.904 -8.362 1.00 90.75 88 GLU A N 1
ATOM 656 C CA . GLU A 1 88 ? 17.097 0.511 -8.739 1.00 90.75 88 GLU A CA 1
ATOM 657 C C . GLU A 1 88 ? 16.234 0.429 -10.010 1.00 90.75 88 GLU A C 1
ATOM 659 O O . GLU A 1 88 ? 16.619 -0.225 -10.979 1.00 90.75 88 GLU A O 1
ATOM 664 N N . ALA A 1 89 ? 15.121 1.167 -10.055 1.00 93.06 89 ALA A N 1
ATOM 665 C CA . ALA A 1 89 ? 14.190 1.192 -11.182 1.00 93.06 89 ALA A CA 1
ATOM 666 C C . ALA A 1 89 ? 14.839 1.670 -12.496 1.00 93.06 89 ALA A C 1
ATOM 668 O O . ALA A 1 89 ? 14.518 1.167 -13.575 1.00 93.06 89 ALA A O 1
ATOM 669 N N . GLU A 1 90 ? 15.793 2.601 -12.434 1.00 93.38 90 GLU A N 1
ATOM 670 C CA . GLU A 1 90 ? 16.546 3.054 -13.611 1.00 93.38 90 GLU A CA 1
ATOM 671 C C . GLU A 1 90 ? 17.332 1.911 -14.281 1.00 93.38 90 GLU A C 1
ATOM 673 O O . GLU A 1 90 ? 17.439 1.879 -15.512 1.00 93.38 90 GLU A O 1
ATOM 678 N N . GLN A 1 91 ? 17.816 0.944 -13.495 1.00 94.31 91 GLN A N 1
ATOM 679 C CA . GLN A 1 91 ? 18.592 -0.206 -13.977 1.00 94.31 91 GLN A CA 1
ATOM 680 C C . GLN A 1 91 ? 17.723 -1.375 -14.460 1.00 94.31 91 GLN A C 1
ATOM 682 O O . GLN A 1 91 ? 18.227 -2.288 -15.112 1.00 94.31 91 GLN A O 1
ATOM 687 N N . MET A 1 92 ? 16.425 -1.359 -14.165 1.00 92.00 92 MET A N 1
ATOM 688 C CA . MET A 1 92 ? 15.506 -2.436 -14.526 1.00 92.00 92 MET A CA 1
ATOM 689 C C . MET A 1 92 ? 14.998 -2.301 -15.969 1.00 92.00 92 MET A C 1
ATOM 691 O O . MET A 1 92 ? 14.885 -1.203 -16.528 1.00 92.00 92 MET A O 1
ATOM 695 N N . ASP A 1 93 ? 14.664 -3.432 -16.587 1.00 94.38 93 ASP A N 1
ATOM 696 C CA . ASP A 1 93 ? 13.907 -3.471 -17.837 1.00 94.38 93 ASP A CA 1
ATOM 697 C C . ASP A 1 93 ? 12.397 -3.295 -17.583 1.00 94.38 93 ASP A C 1
ATOM 699 O O . ASP A 1 93 ? 11.913 -3.403 -16.455 1.00 94.38 93 ASP A O 1
ATOM 703 N N . ILE A 1 94 ? 11.634 -3.026 -18.647 1.00 96.31 94 ILE A N 1
ATOM 704 C CA . ILE A 1 94 ? 10.190 -2.763 -18.553 1.00 96.31 94 ILE A CA 1
ATOM 705 C C . ILE A 1 94 ? 9.427 -3.941 -17.929 1.00 96.31 94 ILE A C 1
ATOM 707 O O . ILE A 1 94 ? 8.503 -3.703 -17.156 1.00 96.31 94 ILE A O 1
ATOM 711 N N . ALA A 1 95 ? 9.780 -5.194 -18.232 1.00 94.50 95 ALA A N 1
ATOM 712 C CA . ALA A 1 95 ? 9.057 -6.347 -17.697 1.00 94.50 95 ALA A CA 1
ATOM 713 C C . ALA A 1 95 ? 9.277 -6.475 -16.184 1.00 94.50 95 ALA A C 1
ATOM 715 O O . ALA A 1 95 ? 8.308 -6.593 -15.433 1.00 94.50 95 ALA A O 1
ATOM 716 N N . SER A 1 96 ? 10.525 -6.340 -15.735 1.00 92.88 96 SER A N 1
ATOM 717 C CA . SER A 1 96 ? 10.870 -6.335 -14.309 1.00 92.88 96 SER A CA 1
ATOM 718 C C . SER A 1 96 ? 10.183 -5.186 -13.559 1.00 92.88 96 SER A C 1
ATOM 720 O O . SER A 1 96 ? 9.625 -5.383 -12.479 1.00 92.88 96 SER A O 1
ATOM 722 N N . LEU A 1 97 ? 10.171 -3.980 -14.142 1.00 95.00 97 LEU A N 1
ATOM 723 C CA . LEU A 1 97 ? 9.492 -2.821 -13.555 1.00 95.00 97 LEU A CA 1
ATOM 724 C C . LEU A 1 97 ? 7.991 -3.062 -13.375 1.00 95.00 97 LEU A C 1
ATOM 726 O O . LEU A 1 97 ? 7.434 -2.704 -12.340 1.00 95.00 97 LEU A O 1
ATOM 730 N N . ARG A 1 98 ? 7.335 -3.679 -14.366 1.00 95.38 98 ARG A N 1
ATOM 731 C CA . ARG A 1 98 ? 5.906 -4.018 -14.290 1.00 95.38 98 ARG A CA 1
ATOM 732 C C . ARG A 1 98 ? 5.619 -5.046 -13.215 1.00 95.38 98 ARG A C 1
ATOM 734 O O . ARG A 1 98 ? 4.628 -4.900 -12.511 1.00 95.38 98 ARG A O 1
ATOM 741 N N . GLU A 1 99 ? 6.465 -6.064 -13.082 1.00 93.38 99 GLU A N 1
ATOM 742 C CA . GLU A 1 99 ? 6.299 -7.073 -12.038 1.00 93.38 99 GLU A CA 1
ATOM 743 C C . GLU A 1 99 ? 6.335 -6.421 -10.650 1.00 93.38 99 GLU A C 1
ATOM 745 O O . GLU A 1 99 ? 5.459 -6.663 -9.819 1.00 93.38 99 GLU A O 1
ATOM 750 N N . VAL A 1 100 ? 7.313 -5.543 -10.411 1.00 93.06 100 VAL A N 1
ATOM 751 C CA . VAL A 1 100 ? 7.433 -4.848 -9.125 1.00 93.06 100 VAL A CA 1
ATOM 752 C C . VAL A 1 100 ? 6.292 -3.852 -8.918 1.00 93.06 100 VAL A C 1
ATOM 754 O O . VAL A 1 100 ? 5.673 -3.863 -7.855 1.00 93.06 100 VAL A O 1
ATOM 757 N N . ALA A 1 101 ? 5.942 -3.049 -9.926 1.00 94.62 101 ALA A N 1
ATOM 758 C CA . ALA A 1 101 ? 4.786 -2.156 -9.859 1.00 94.62 101 ALA A CA 1
ATOM 759 C C . ALA A 1 101 ? 3.485 -2.926 -9.565 1.00 94.62 101 ALA A C 1
ATOM 761 O O . ALA A 1 101 ? 2.672 -2.469 -8.765 1.00 94.62 101 ALA A O 1
ATOM 762 N N . GLY A 1 102 ? 3.317 -4.120 -10.141 1.00 94.38 102 GLY A N 1
ATOM 763 C CA . GLY A 1 102 ? 2.199 -5.021 -9.863 1.00 94.38 102 GLY A CA 1
ATOM 764 C C . GLY A 1 102 ? 2.123 -5.427 -8.391 1.00 94.38 102 GLY A C 1
ATOM 765 O O . GLY A 1 102 ? 1.063 -5.308 -7.786 1.00 94.38 102 GLY A O 1
ATOM 766 N N . LYS A 1 103 ? 3.254 -5.786 -7.771 1.00 92.56 103 LYS A N 1
ATOM 767 C CA . LYS A 1 103 ? 3.303 -6.111 -6.332 1.00 92.56 103 LYS A CA 1
ATOM 768 C C . LYS A 1 103 ? 2.872 -4.930 -5.459 1.00 92.56 103 LYS A C 1
ATOM 770 O O . LYS A 1 103 ? 2.107 -5.113 -4.514 1.00 92.56 103 LYS A O 1
ATOM 775 N N . TYR A 1 104 ? 3.316 -3.712 -5.784 1.00 94.06 104 TYR A N 1
ATOM 776 C CA . TYR A 1 104 ? 2.849 -2.508 -5.086 1.00 94.06 104 TYR A CA 1
ATOM 777 C C . TYR A 1 104 ? 1.363 -2.240 -5.329 1.00 94.06 104 TYR A C 1
ATOM 779 O O . TYR A 1 104 ? 0.666 -1.896 -4.378 1.00 94.06 104 TYR A O 1
ATOM 787 N N . LYS A 1 105 ? 0.857 -2.453 -6.549 1.00 94.62 105 LYS A N 1
ATOM 788 C CA . LYS A 1 105 ? -0.572 -2.333 -6.859 1.00 94.62 105 LYS A CA 1
ATOM 789 C C . LYS A 1 105 ? -1.412 -3.274 -5.994 1.00 94.62 105 LYS A C 1
ATOM 791 O O . LYS A 1 105 ? -2.340 -2.822 -5.330 1.00 94.62 105 LYS A O 1
ATOM 796 N N . ASP A 1 106 ? -1.052 -4.552 -5.945 1.00 93.06 106 ASP A N 1
ATOM 797 C CA . ASP A 1 106 ? -1.778 -5.564 -5.171 1.00 93.06 106 ASP A CA 1
ATOM 798 C C . ASP A 1 106 ? -1.764 -5.233 -3.671 1.00 93.06 106 ASP A C 1
ATOM 800 O O . ASP A 1 106 ? -2.790 -5.297 -2.991 1.00 93.06 106 ASP A O 1
ATOM 804 N N . ALA A 1 107 ? -0.615 -4.782 -3.163 1.00 91.31 107 ALA A N 1
ATOM 805 C CA . ALA A 1 107 ? -0.468 -4.328 -1.787 1.00 91.31 107 ALA A CA 1
ATOM 806 C C . ALA A 1 107 ? -1.338 -3.094 -1.470 1.00 91.31 107 ALA A C 1
ATOM 808 O O . ALA A 1 107 ? -1.873 -2.973 -0.365 1.00 91.31 107 ALA A O 1
ATOM 809 N N . MET A 1 108 ? -1.499 -2.174 -2.426 1.00 94.25 108 MET A N 1
ATOM 810 C CA . MET A 1 108 ? -2.377 -1.012 -2.286 1.00 94.25 108 MET A CA 1
ATOM 811 C C . MET A 1 108 ? -3.855 -1.405 -2.280 1.00 94.25 108 MET A C 1
ATOM 813 O O . MET A 1 108 ? -4.591 -0.908 -1.428 1.00 94.25 108 MET A O 1
ATOM 817 N N . VAL A 1 109 ? -4.275 -2.314 -3.166 1.00 94.44 109 VAL A N 1
ATOM 818 C CA . VAL A 1 109 ? -5.653 -2.836 -3.205 1.00 94.44 109 VAL A CA 1
ATOM 819 C C . VAL A 1 109 ? -6.009 -3.505 -1.876 1.00 94.44 109 VAL A C 1
ATOM 821 O O . VAL A 1 109 ? -7.027 -3.167 -1.278 1.00 94.44 109 VAL A O 1
ATOM 824 N N . ALA A 1 110 ? -5.123 -4.351 -1.339 1.00 91.25 110 ALA A N 1
ATOM 825 C CA . ALA A 1 110 ? -5.335 -4.979 -0.033 1.00 91.25 110 ALA A CA 1
ATOM 826 C C . ALA A 1 110 ? -5.547 -3.943 1.090 1.00 91.25 110 ALA A C 1
ATOM 828 O O . ALA A 1 110 ? -6.473 -4.068 1.892 1.00 91.25 110 ALA A O 1
ATOM 829 N N . LYS A 1 111 ? -4.751 -2.862 1.119 1.00 90.88 111 LYS A N 1
ATOM 830 C CA . LYS A 1 111 ? -4.943 -1.785 2.106 1.00 90.88 111 LYS A CA 1
ATOM 831 C C . LYS A 1 111 ? -6.234 -1.001 1.900 1.00 90.88 111 LYS A C 1
ATOM 833 O O . LYS A 1 111 ? -6.840 -0.581 2.882 1.00 90.88 111 LYS A O 1
ATOM 838 N N . GLN A 1 112 ? -6.649 -0.769 0.657 1.00 93.75 112 GLN A N 1
ATOM 839 C CA . GLN A 1 112 ? -7.924 -0.109 0.369 1.00 93.75 112 GLN A CA 1
ATOM 840 C C . GLN A 1 112 ? -9.105 -0.937 0.892 1.00 93.75 112 GLN A C 1
ATOM 842 O O . GLN A 1 112 ? -10.020 -0.370 1.493 1.00 93.75 112 GLN A O 1
ATOM 847 N N . ASP A 1 113 ? -9.052 -2.2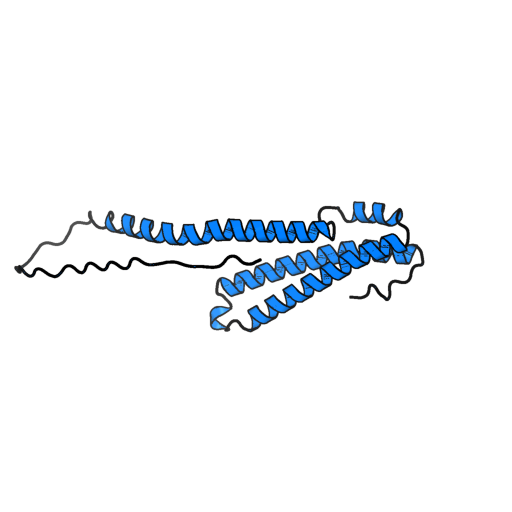63 0.749 1.00 94.81 113 ASP A N 1
ATOM 848 C CA . ASP A 1 113 ? -10.064 -3.171 1.295 1.00 94.81 113 ASP A CA 1
ATOM 849 C C . ASP A 1 113 ? -10.103 -3.137 2.832 1.00 94.81 113 ASP A C 1
ATOM 851 O O . ASP A 1 113 ? -11.181 -3.063 3.430 1.00 94.81 113 ASP A O 1
ATOM 855 N N . GLU A 1 114 ? -8.941 -3.109 3.491 1.00 92.69 114 GLU A N 1
ATOM 856 C CA . GLU A 1 114 ? -8.851 -2.947 4.949 1.00 92.69 114 GLU A CA 1
ATOM 857 C C . GLU A 1 114 ? -9.424 -1.598 5.418 1.00 92.69 114 GLU A C 1
ATOM 859 O O . GLU A 1 114 ? -10.218 -1.554 6.363 1.00 92.69 114 GLU A O 1
ATOM 864 N N . ILE A 1 115 ? -9.087 -0.499 4.731 1.00 95.38 115 ILE A N 1
ATOM 865 C CA . ILE A 1 115 ? -9.630 0.840 5.012 1.00 95.38 115 ILE A CA 1
ATOM 866 C C . ILE A 1 115 ? -11.150 0.839 4.866 1.00 95.38 115 ILE A C 1
ATOM 868 O O . ILE A 1 115 ? -11.853 1.375 5.728 1.00 95.38 115 ILE A O 1
ATOM 872 N N . LYS A 1 116 ? -11.675 0.223 3.803 1.00 96.88 116 LYS A N 1
ATOM 873 C CA . LYS A 1 116 ? -13.117 0.103 3.581 1.00 96.88 116 LYS A CA 1
ATOM 874 C C . LYS A 1 116 ? -13.783 -0.665 4.722 1.00 96.88 116 LYS A C 1
ATOM 876 O O . LYS A 1 116 ? -14.750 -0.168 5.296 1.00 96.88 116 LYS A O 1
ATOM 881 N N . SER A 1 117 ? -13.220 -1.808 5.116 1.00 95.88 117 SER A N 1
ATOM 882 C CA . SER A 1 117 ? -13.718 -2.626 6.230 1.00 95.88 117 SER A CA 1
ATOM 883 C C . SER A 1 117 ? -13.752 -1.853 7.555 1.00 95.88 117 SER A C 1
ATOM 885 O O . SER A 1 117 ? -14.763 -1.858 8.261 1.00 95.88 117 SER A O 1
ATOM 887 N N . LEU A 1 118 ? -12.676 -1.138 7.899 1.00 93.94 118 LEU A N 1
ATOM 888 C CA . LEU A 1 118 ? -12.630 -0.331 9.122 1.00 93.94 118 LEU A CA 1
ATOM 889 C C . LEU A 1 118 ? -13.574 0.874 9.068 1.00 93.94 118 LEU A C 1
ATOM 891 O O . LEU A 1 118 ? -14.192 1.214 10.075 1.00 93.94 118 LEU A O 1
ATOM 895 N N . THR A 1 119 ? -13.742 1.486 7.897 1.00 95.50 119 THR A N 1
ATOM 896 C CA . THR A 1 119 ? -14.696 2.585 7.692 1.00 95.50 119 THR A CA 1
ATOM 897 C C . THR A 1 119 ? -16.132 2.106 7.897 1.00 95.50 119 THR A C 1
ATOM 899 O O . THR A 1 119 ? -16.912 2.760 8.589 1.00 95.50 119 THR A O 1
ATOM 902 N N . GLU A 1 120 ? -16.485 0.939 7.356 1.00 97.19 120 GLU A N 1
ATOM 903 C CA . GLU A 1 120 ? -17.792 0.310 7.564 1.00 97.19 120 GLU A CA 1
ATOM 904 C C . GLU A 1 120 ? -18.043 0.012 9.049 1.00 97.19 120 GLU A C 1
ATOM 906 O O . GLU A 1 120 ? -19.100 0.370 9.573 1.00 97.19 120 GLU A O 1
ATOM 911 N N . LYS A 1 121 ? -17.049 -0.541 9.761 1.00 94.06 121 LYS A N 1
ATOM 912 C CA . LYS A 1 121 ? -17.129 -0.752 11.217 1.00 94.06 121 LYS A CA 1
ATOM 913 C C . LYS A 1 121 ? -17.332 0.558 11.971 1.00 94.06 121 LYS A C 1
ATOM 915 O O . LYS A 1 121 ? -18.242 0.645 12.789 1.00 94.06 121 LYS A O 1
ATOM 920 N N . LEU A 1 122 ? -16.550 1.595 11.665 1.00 93.88 122 LEU A N 1
ATOM 921 C CA . LEU A 1 122 ? -16.670 2.903 12.313 1.00 93.88 122 LEU A CA 1
ATOM 922 C C . LEU A 1 122 ? -18.043 3.545 12.075 1.00 93.88 122 LEU A C 1
ATOM 924 O O . LEU A 1 122 ? -18.569 4.236 12.951 1.00 93.88 122 LEU A O 1
ATOM 928 N N . ASN A 1 123 ? -18.625 3.340 10.893 1.00 94.38 123 ASN A N 1
ATOM 929 C CA . ASN A 1 123 ? -19.961 3.823 10.546 1.00 94.38 123 ASN A CA 1
ATOM 930 C C . ASN A 1 123 ? -21.073 3.049 11.258 1.00 94.38 123 ASN A C 1
ATOM 932 O O . ASN A 1 123 ? -22.104 3.640 11.571 1.00 94.38 123 ASN A O 1
ATOM 936 N N . ALA A 1 124 ? -20.851 1.768 11.558 1.00 95.25 124 ALA A N 1
ATOM 937 C CA . ALA A 1 124 ? -21.768 0.957 12.351 1.00 95.25 124 ALA A CA 1
ATOM 938 C C . ALA A 1 124 ? -21.751 1.311 13.852 1.00 95.25 124 ALA A C 1
ATOM 940 O O . ALA A 1 124 ? -22.714 0.997 14.554 1.00 95.25 124 ALA A O 1
ATOM 941 N N . VAL A 1 125 ? -20.703 1.983 14.354 1.00 92.06 125 VAL A N 1
ATOM 942 C CA . VAL A 1 125 ? -20.640 2.424 15.758 1.00 92.06 125 VAL A CA 1
ATOM 943 C C . VAL A 1 125 ? -21.735 3.467 16.043 1.00 92.06 125 VAL A C 1
ATOM 945 O O . VAL A 1 125 ? -21.758 4.522 15.393 1.00 92.06 125 VAL A O 1
ATOM 948 N N . PRO A 1 126 ? -22.609 3.242 17.048 1.00 93.88 126 PRO A N 1
ATOM 949 C CA . PRO A 1 126 ? -23.617 4.217 17.456 1.00 93.88 126 PRO A CA 1
ATOM 950 C C . PRO A 1 126 ? -23.001 5.571 17.827 1.00 93.88 126 PRO A C 1
ATOM 952 O O . PRO A 1 126 ? -21.934 5.628 18.435 1.00 93.88 126 PRO A O 1
ATOM 955 N N . LEU A 1 127 ? -23.702 6.677 17.546 1.00 89.69 127 LEU A N 1
ATOM 956 C CA . LEU A 1 127 ? -23.214 8.036 17.847 1.00 89.69 127 LEU A CA 1
ATOM 957 C C . LEU A 1 127 ? -22.786 8.216 19.312 1.00 89.69 127 LEU A C 1
ATOM 959 O O . LEU A 1 127 ? -21.783 8.870 19.581 1.00 89.69 127 LEU A O 1
ATOM 963 N N . THR A 1 128 ? -23.497 7.592 20.252 1.00 92.19 128 THR A N 1
ATOM 964 C CA . THR A 1 128 ? -23.180 7.635 21.688 1.00 92.19 128 THR A CA 1
ATOM 965 C C . THR A 1 128 ? -21.877 6.916 22.050 1.00 92.19 128 THR A C 1
ATOM 967 O O . THR A 1 128 ? -21.319 7.178 23.110 1.00 92.19 128 THR A O 1
ATOM 970 N N . GLN A 1 129 ? -21.378 6.037 21.177 1.00 91.88 129 GLN A N 1
ATOM 971 C CA . GLN A 1 129 ? -20.158 5.248 21.368 1.00 91.88 129 GLN A CA 1
ATOM 972 C C . GLN A 1 129 ? -19.004 5.677 20.451 1.00 91.88 129 GLN A C 1
ATOM 974 O O . GLN A 1 129 ? -17.884 5.202 20.624 1.00 91.88 129 GLN A O 1
ATOM 979 N N . LYS A 1 130 ? -19.221 6.624 19.526 1.00 87.81 130 LYS A N 1
ATOM 980 C CA . LYS A 1 130 ? -18.173 7.121 18.612 1.00 87.81 130 LYS A CA 1
ATOM 981 C C . LYS A 1 130 ? -17.000 7.824 19.305 1.00 87.81 130 LYS A C 1
ATOM 983 O O . LYS A 1 130 ? -15.956 7.996 18.688 1.00 87.81 130 LYS A O 1
ATOM 988 N N . LEU A 1 131 ? -17.156 8.228 20.565 1.00 89.00 131 LEU A N 1
ATOM 989 C CA . LEU A 1 131 ? -16.071 8.775 21.389 1.00 89.00 131 LEU A CA 1
ATOM 990 C C . LEU A 1 131 ? -15.453 7.733 22.333 1.00 89.00 131 LEU A C 1
ATOM 992 O O . LEU A 1 131 ? -14.535 8.060 23.081 1.00 89.00 131 LEU A O 1
ATOM 996 N N . GLY A 1 132 ? -15.949 6.494 22.317 1.00 94.06 132 GLY A N 1
ATOM 997 C CA . GLY A 1 132 ? -15.405 5.389 23.097 1.00 94.06 132 GLY A CA 1
ATOM 998 C C . GLY A 1 132 ? -14.064 4.892 22.553 1.00 94.06 132 GLY A C 1
ATOM 999 O O . GLY A 1 132 ? -13.679 5.196 21.424 1.00 94.06 132 GLY A O 1
ATOM 1000 N N . GLN A 1 133 ? -13.361 4.095 23.361 1.00 93.69 133 GLN A N 1
ATOM 1001 C CA . GLN A 1 133 ? -12.031 3.577 23.018 1.00 93.69 133 GLN A CA 1
ATOM 1002 C C . GLN A 1 133 ? -12.013 2.787 21.703 1.00 93.69 133 GLN A C 1
ATOM 1004 O O . GLN A 1 133 ? -11.075 2.934 20.930 1.00 93.69 133 GLN A O 1
ATOM 1009 N N . GLU A 1 134 ? -13.055 2.005 21.414 1.00 90.50 134 GLU A N 1
ATOM 1010 C CA . GLU A 1 134 ? -13.146 1.228 20.172 1.00 90.50 134 GLU A CA 1
ATOM 1011 C C . GLU A 1 134 ? -13.158 2.128 18.927 1.00 90.50 134 GLU A C 1
ATOM 1013 O O . GLU A 1 134 ? -12.372 1.932 18.005 1.00 90.50 134 GLU A O 1
ATOM 1018 N N . ALA A 1 135 ? -13.993 3.169 18.915 1.00 94.44 135 ALA A N 1
ATOM 1019 C CA . ALA A 1 135 ? -14.068 4.105 17.795 1.00 94.44 135 ALA A CA 1
ATOM 1020 C C . ALA A 1 135 ? -12.784 4.933 17.631 1.00 94.44 135 ALA A C 1
ATOM 1022 O O . ALA A 1 135 ? -12.371 5.222 16.504 1.00 94.44 135 ALA A O 1
ATOM 1023 N N . GLN A 1 136 ? -12.133 5.289 18.745 1.00 94.94 136 GLN A N 1
ATOM 1024 C CA . GLN A 1 136 ? -10.827 5.947 18.719 1.00 94.94 136 GLN A CA 1
ATOM 1025 C C . GLN A 1 136 ? -9.758 5.029 18.118 1.00 94.94 136 GLN A C 1
ATOM 1027 O O . GLN A 1 136 ? -9.035 5.465 17.226 1.00 94.94 136 GLN A O 1
ATOM 1032 N N . GLN A 1 137 ? -9.714 3.757 18.526 1.00 94.62 137 GLN A N 1
ATOM 1033 C CA . GLN A 1 137 ? -8.773 2.781 17.980 1.00 94.62 137 GLN A CA 1
ATOM 1034 C C . GLN A 1 137 ? -8.982 2.585 16.476 1.00 94.62 137 GLN A C 1
ATOM 1036 O O . GLN A 1 137 ? -8.026 2.697 15.716 1.00 94.62 137 GLN A O 1
ATOM 1041 N N . ILE A 1 138 ? -10.231 2.406 16.026 1.00 95.25 138 ILE A N 1
ATOM 1042 C CA . ILE A 1 138 ? -10.542 2.288 14.592 1.00 95.25 138 ILE A CA 1
ATOM 1043 C C . ILE A 1 138 ? -10.081 3.540 13.827 1.00 95.25 138 ILE A C 1
ATOM 1045 O O . ILE A 1 138 ? -9.566 3.434 12.716 1.00 95.25 138 ILE A O 1
ATOM 1049 N N . THR A 1 139 ? -10.228 4.730 14.415 1.00 94.19 139 THR A N 1
ATOM 1050 C CA . THR A 1 139 ? -9.755 5.984 13.807 1.00 94.19 139 THR A CA 1
ATOM 1051 C C . THR A 1 139 ? -8.228 6.021 13.695 1.00 94.19 139 THR A C 1
ATOM 1053 O O . THR A 1 139 ? -7.706 6.400 12.647 1.00 94.19 139 THR A O 1
ATOM 1056 N N . THR A 1 140 ? -7.505 5.612 14.739 1.00 96.06 140 THR A N 1
ATOM 1057 C CA . THR A 1 140 ? -6.038 5.504 14.717 1.00 96.06 140 THR A CA 1
ATOM 1058 C C . THR A 1 140 ? -5.565 4.488 13.678 1.00 96.06 140 THR A C 1
ATOM 1060 O O . THR A 1 140 ? -4.660 4.789 12.898 1.00 96.06 140 THR A O 1
ATOM 1063 N N . ASP A 1 141 ? -6.213 3.327 13.601 1.00 94.00 141 ASP A N 1
ATOM 1064 C CA . ASP A 1 141 ? -5.886 2.289 12.624 1.00 94.00 141 ASP A CA 1
ATOM 1065 C C . ASP A 1 141 ? -6.121 2.793 11.190 1.00 94.00 141 ASP A C 1
ATOM 1067 O O . ASP A 1 141 ? -5.258 2.639 10.325 1.00 94.00 141 ASP A O 1
ATOM 1071 N N . LEU A 1 142 ? -7.237 3.491 10.941 1.00 95.12 142 LEU A N 1
ATOM 1072 C CA . LEU A 1 142 ? -7.524 4.134 9.652 1.00 95.12 142 LEU A CA 1
ATOM 1073 C C . LEU A 1 142 ? -6.458 5.166 9.258 1.00 95.12 142 LEU A C 1
ATOM 1075 O O . LEU A 1 142 ? -6.057 5.222 8.091 1.00 95.12 142 LEU A O 1
ATOM 1079 N N . GLN A 1 143 ? -5.974 5.972 10.208 1.00 95.88 143 GLN A N 1
ATOM 1080 C CA . GLN A 1 143 ? -4.888 6.925 9.960 1.00 95.88 143 GLN A CA 1
ATOM 1081 C C . GLN A 1 143 ? -3.591 6.202 9.573 1.00 95.88 143 GLN A C 1
ATOM 1083 O O . GLN A 1 143 ? -2.968 6.567 8.573 1.00 95.88 143 GLN A O 1
ATOM 1088 N N . GLY A 1 144 ? -3.219 5.148 10.306 1.00 93.50 144 GLY A N 1
ATOM 1089 C CA . GLY A 1 144 ? -2.029 4.344 10.013 1.00 93.50 144 GLY A CA 1
ATOM 1090 C C . GLY A 1 144 ? -2.104 3.635 8.656 1.00 93.50 144 GLY A C 1
ATOM 1091 O O . GLY A 1 144 ? -1.135 3.643 7.888 1.00 93.50 144 GLY A O 1
ATOM 1092 N N . LEU A 1 145 ? -3.268 3.080 8.307 1.00 92.69 145 LEU A N 1
ATOM 1093 C CA . LEU A 1 145 ? -3.501 2.470 6.996 1.00 92.69 145 LEU A CA 1
ATOM 1094 C C . LEU A 1 145 ? -3.426 3.497 5.865 1.00 92.69 145 LEU A C 1
ATOM 1096 O O . LEU A 1 145 ? -2.808 3.218 4.840 1.00 92.69 145 LEU A O 1
ATOM 1100 N N . THR A 1 146 ? -3.984 4.694 6.061 1.00 92.75 146 THR A N 1
ATOM 1101 C CA . THR A 1 146 ? -3.934 5.778 5.066 1.00 92.75 146 THR A CA 1
ATOM 1102 C C . THR A 1 146 ? -2.499 6.252 4.829 1.00 92.75 146 THR A C 1
ATOM 1104 O O . THR A 1 146 ? -2.078 6.400 3.682 1.00 92.75 146 THR A O 1
ATOM 1107 N N . GLN A 1 147 ? -1.712 6.429 5.895 1.00 93.25 147 GLN A N 1
ATOM 1108 C CA . GLN A 1 147 ? -0.286 6.761 5.787 1.00 93.25 147 GLN A CA 1
ATOM 1109 C C . GLN A 1 147 ? 0.490 5.667 5.049 1.00 93.25 147 GLN A C 1
ATOM 1111 O O . GLN A 1 147 ? 1.275 5.955 4.147 1.00 93.25 147 GLN A O 1
ATOM 1116 N N . SER A 1 148 ? 0.223 4.403 5.381 1.00 89.88 148 SER A N 1
ATOM 1117 C CA . SER A 1 148 ? 0.853 3.260 4.718 1.00 89.88 148 SER A CA 1
ATOM 1118 C C . SER A 1 148 ? 0.471 3.164 3.236 1.00 89.88 148 SER A C 1
ATOM 1120 O O . SER A 1 148 ? 1.320 2.853 2.404 1.00 89.88 148 SER A O 1
ATOM 1122 N N . LEU A 1 149 ? -0.787 3.451 2.887 1.00 93.62 149 LEU A N 1
ATOM 1123 C CA . LEU A 1 149 ? -1.258 3.494 1.502 1.00 93.62 149 LEU A CA 1
ATOM 1124 C C . LEU A 1 149 ? -0.566 4.614 0.712 1.00 93.62 149 LEU A C 1
ATOM 1126 O O . LEU A 1 149 ? -0.147 4.384 -0.420 1.00 93.62 149 LEU A O 1
ATOM 1130 N N . SER A 1 150 ? -0.384 5.794 1.316 1.00 92.81 150 SER A N 1
ATOM 1131 C CA . SER A 1 150 ? 0.387 6.891 0.712 1.00 92.81 150 SER A CA 1
ATOM 1132 C C . SER A 1 150 ? 1.838 6.480 0.457 1.00 92.81 150 SER A C 1
ATOM 1134 O O . SER A 1 150 ? 2.352 6.665 -0.642 1.00 92.81 150 SER A O 1
ATOM 1136 N N . ALA A 1 151 ? 2.481 5.846 1.440 1.00 92.69 151 ALA A N 1
ATOM 1137 C CA . ALA A 1 151 ? 3.858 5.377 1.317 1.00 92.69 151 ALA A CA 1
ATOM 1138 C C . ALA A 1 151 ? 4.025 4.302 0.225 1.00 92.69 151 ALA A C 1
ATOM 1140 O O . ALA A 1 151 ? 5.034 4.294 -0.484 1.00 92.69 151 ALA A O 1
ATOM 1141 N N . LEU A 1 152 ? 3.048 3.403 0.067 1.00 93.62 152 LEU A N 1
ATOM 1142 C CA . LEU A 1 152 ? 3.023 2.451 -1.048 1.00 93.62 152 LEU A CA 1
ATOM 1143 C C . LEU A 1 152 ? 2.846 3.163 -2.384 1.00 93.62 152 LEU A C 1
ATOM 1145 O O . LEU A 1 152 ? 3.559 2.840 -3.328 1.00 93.62 152 LEU A O 1
ATOM 1149 N N . LYS A 1 153 ? 1.936 4.142 -2.451 1.00 94.81 153 LYS A N 1
ATOM 1150 C CA . LYS A 1 153 ? 1.679 4.907 -3.670 1.00 94.81 153 LYS A CA 1
ATOM 1151 C C . LYS A 1 153 ? 2.928 5.628 -4.165 1.00 94.81 153 LYS A C 1
ATOM 1153 O O . LYS A 1 153 ? 3.247 5.541 -5.342 1.00 94.81 153 LYS A O 1
ATOM 1158 N N . GLU A 1 154 ? 3.655 6.290 -3.273 1.00 95.00 154 GLU A N 1
ATOM 1159 C CA . GLU A 1 154 ? 4.902 6.976 -3.628 1.00 95.00 154 GLU A CA 1
ATOM 1160 C C . GLU A 1 154 ? 5.922 6.021 -4.257 1.00 95.00 154 GLU A C 1
ATOM 1162 O O . GLU A 1 154 ? 6.579 6.363 -5.237 1.00 95.00 154 GLU A O 1
ATOM 1167 N N . ARG A 1 155 ? 6.035 4.801 -3.721 1.00 94.56 155 ARG A N 1
ATOM 1168 C CA . ARG A 1 155 ? 6.960 3.776 -4.226 1.00 94.56 155 ARG A CA 1
ATOM 1169 C C . ARG A 1 155 ? 6.468 3.165 -5.531 1.00 94.56 155 ARG A C 1
ATOM 1171 O O . ARG A 1 155 ? 7.259 2.984 -6.446 1.00 94.56 155 ARG A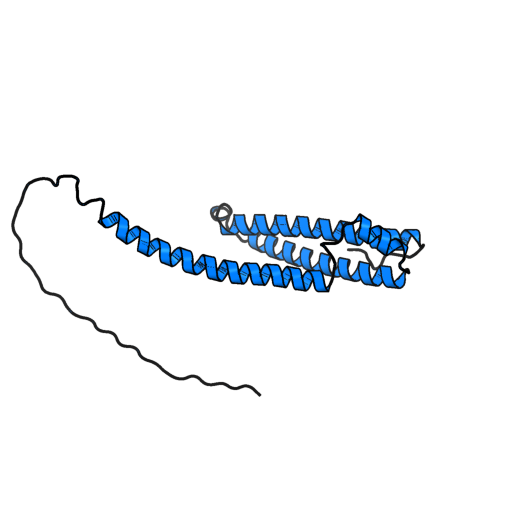 O 1
ATOM 1178 N N . PHE A 1 156 ? 5.171 2.904 -5.645 1.00 96.19 156 PHE A N 1
ATOM 1179 C CA . PHE A 1 156 ? 4.526 2.483 -6.884 1.00 96.19 156 PHE A CA 1
ATOM 1180 C C . PHE A 1 156 ? 4.773 3.487 -8.020 1.00 96.19 156 PHE A C 1
ATOM 1182 O O . PHE A 1 156 ? 5.168 3.101 -9.122 1.00 96.19 156 PHE A O 1
ATOM 1189 N N . ASP A 1 157 ? 4.614 4.782 -7.730 1.00 95.94 157 ASP A N 1
ATOM 1190 C CA . ASP A 1 157 ? 4.773 5.860 -8.703 1.00 95.94 157 ASP A CA 1
ATOM 1191 C C . ASP A 1 157 ? 6.218 5.944 -9.240 1.00 95.94 157 ASP A C 1
ATOM 1193 O O . ASP A 1 157 ? 6.403 6.306 -10.402 1.00 95.94 157 ASP A O 1
ATOM 1197 N N . VAL A 1 158 ? 7.234 5.529 -8.465 1.00 96.75 158 VAL A N 1
ATOM 1198 C CA . VAL A 1 158 ? 8.625 5.399 -8.950 1.00 96.75 158 VAL A CA 1
ATOM 1199 C C . VAL A 1 158 ? 8.721 4.401 -10.102 1.00 96.75 158 VAL A C 1
ATOM 1201 O O . VAL A 1 158 ? 9.290 4.717 -11.148 1.00 96.75 158 VAL A O 1
ATOM 1204 N N . TYR A 1 159 ? 8.150 3.207 -9.938 1.00 96.06 159 TYR A N 1
ATOM 1205 C CA . TYR A 1 159 ? 8.212 2.166 -10.963 1.00 96.06 159 TYR A CA 1
ATOM 1206 C C . TYR A 1 159 ? 7.362 2.527 -12.183 1.00 96.06 159 TYR A C 1
ATOM 1208 O O . TYR A 1 159 ? 7.804 2.343 -13.314 1.00 96.06 159 TYR A O 1
ATOM 1216 N N . VAL A 1 160 ? 6.180 3.116 -11.977 1.00 97.44 160 VAL A N 1
ATOM 1217 C CA . VAL A 1 160 ? 5.333 3.617 -13.072 1.00 97.44 160 VAL A CA 1
ATOM 1218 C C . VAL A 1 160 ? 6.033 4.718 -13.866 1.00 97.44 160 VAL A C 1
ATOM 1220 O O . VAL A 1 160 ? 5.960 4.716 -15.095 1.00 97.44 160 VAL A O 1
ATOM 1223 N N . ALA A 1 161 ? 6.715 5.649 -13.194 1.00 97.06 161 ALA A N 1
ATOM 1224 C CA . ALA A 1 161 ? 7.502 6.680 -13.862 1.00 97.06 161 ALA A CA 1
ATOM 1225 C C . ALA A 1 161 ? 8.633 6.058 -14.693 1.00 97.06 161 ALA A C 1
ATOM 1227 O O . ALA A 1 16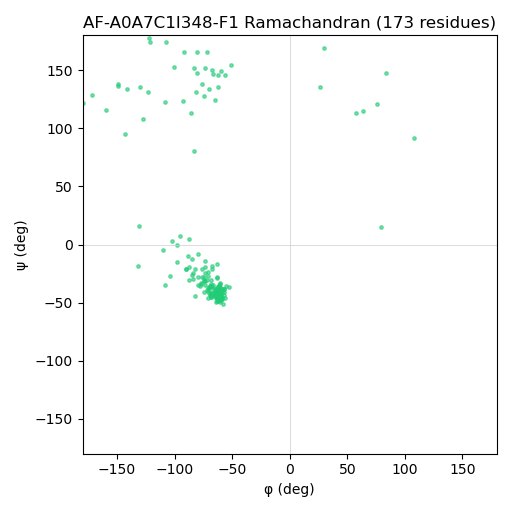1 ? 8.737 6.353 -15.879 1.00 97.06 161 ALA A O 1
ATOM 1228 N N . ALA A 1 162 ? 9.393 5.116 -14.126 1.00 97.19 162 ALA A N 1
ATOM 1229 C CA . ALA A 1 162 ? 10.468 4.432 -14.845 1.00 97.19 162 ALA A CA 1
ATOM 1230 C C . ALA A 1 162 ? 9.970 3.655 -16.081 1.00 97.19 162 ALA A C 1
ATOM 1232 O O . ALA A 1 162 ? 10.647 3.638 -17.110 1.00 97.19 162 ALA A O 1
ATOM 1233 N N . ILE A 1 163 ? 8.779 3.041 -16.018 1.00 97.69 163 ILE A N 1
ATOM 1234 C CA . ILE A 1 163 ? 8.156 2.384 -17.181 1.00 97.69 163 IL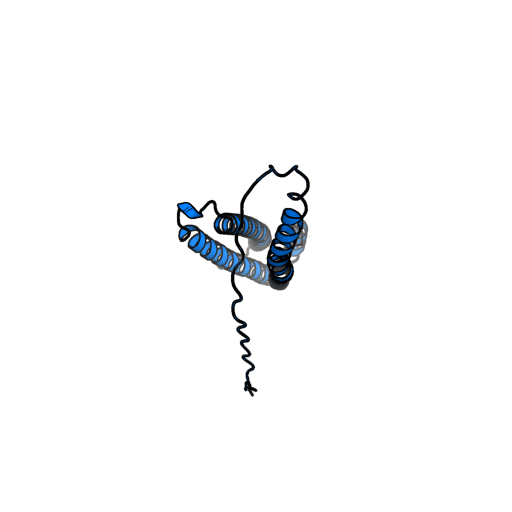E A CA 1
ATOM 1235 C C . ILE A 1 163 ? 7.862 3.415 -18.274 1.00 97.69 163 ILE A C 1
ATOM 1237 O O . ILE A 1 163 ? 8.232 3.195 -19.428 1.00 97.69 163 ILE A O 1
ATOM 1241 N N . LYS A 1 164 ? 7.241 4.547 -17.915 1.00 96.94 164 LYS A N 1
ATOM 1242 C CA . LYS A 1 164 ? 6.911 5.627 -18.859 1.00 96.94 164 LYS A CA 1
ATOM 1243 C C . LYS A 1 164 ? 8.158 6.238 -19.491 1.00 96.94 164 LYS A C 1
ATOM 1245 O O . LYS A 1 164 ? 8.184 6.424 -20.704 1.00 96.94 164 LYS A O 1
ATOM 1250 N N . ASP A 1 165 ? 9.196 6.490 -18.698 1.00 97.19 165 ASP A N 1
ATOM 1251 C CA . ASP A 1 165 ? 10.463 7.067 -19.162 1.00 97.19 165 ASP A CA 1
ATOM 1252 C C . ASP A 1 165 ? 11.176 6.149 -20.169 1.00 97.19 165 ASP A C 1
ATOM 1254 O O . ASP A 1 165 ? 11.858 6.620 -21.079 1.00 97.19 165 ASP A O 1
ATOM 1258 N N . LYS A 1 166 ? 10.969 4.830 -20.056 1.00 96.75 166 LYS A N 1
ATOM 1259 C CA . LYS A 1 166 ? 11.463 3.817 -21.005 1.00 96.75 166 LYS A CA 1
ATOM 1260 C C . LYS A 1 166 ? 10.507 3.571 -22.185 1.00 96.75 166 LYS A C 1
ATOM 1262 O O . LYS A 1 166 ? 10.768 2.689 -23.000 1.00 96.75 166 LYS A O 1
ATOM 1267 N N . GLY A 1 167 ? 9.418 4.334 -22.298 1.00 96.06 167 GLY A N 1
ATOM 1268 C CA . GLY A 1 167 ? 8.431 4.229 -23.377 1.00 96.06 167 GLY A CA 1
ATOM 1269 C C . GLY A 1 167 ? 7.421 3.086 -23.223 1.00 96.06 167 GLY A C 1
ATOM 1270 O O . GLY A 1 167 ? 6.762 2.725 -24.197 1.00 96.06 167 GLY A O 1
ATOM 1271 N N . GLY A 1 168 ? 7.300 2.494 -22.033 1.00 95.38 168 GLY A N 1
ATOM 1272 C CA . GLY A 1 168 ? 6.308 1.462 -21.743 1.00 95.38 168 GLY A CA 1
ATOM 1273 C C . GLY A 1 168 ? 4.917 2.033 -21.447 1.00 95.38 168 GLY A C 1
ATOM 1274 O O . GLY A 1 168 ? 4.778 3.108 -20.863 1.00 95.38 168 GLY A O 1
ATOM 1275 N N . ASP A 1 169 ? 3.879 1.282 -21.817 1.00 95.00 169 ASP A N 1
ATOM 1276 C CA . ASP A 1 169 ? 2.494 1.569 -21.421 1.00 95.00 169 ASP A CA 1
ATOM 1277 C C . ASP A 1 169 ? 2.260 1.225 -19.942 1.00 95.00 169 ASP A C 1
ATOM 1279 O O . ASP A 1 169 ? 2.910 0.330 -19.413 1.00 95.00 169 ASP A O 1
ATOM 1283 N N . VAL A 1 170 ? 1.333 1.896 -19.261 1.00 95.06 170 VAL A N 1
ATOM 1284 C CA . VAL A 1 170 ? 1.005 1.604 -17.849 1.00 95.06 170 VAL A CA 1
ATOM 1285 C C . VAL A 1 170 ? -0.498 1.455 -17.605 1.00 95.06 170 VAL A C 1
ATOM 1287 O O . VAL A 1 170 ? -0.947 1.559 -16.464 1.00 95.06 170 VAL A O 1
ATOM 1290 N N . GLY A 1 171 ? -1.302 1.264 -18.656 1.00 93.25 171 GLY A N 1
ATOM 1291 C CA . GLY A 1 171 ? -2.763 1.249 -18.540 1.00 93.25 171 GLY A CA 1
ATOM 1292 C C . GLY A 1 171 ? -3.291 0.137 -17.625 1.00 93.25 171 GLY A C 1
ATOM 1293 O O . GLY A 1 171 ? -4.238 0.341 -16.867 1.00 93.25 171 GLY A O 1
ATOM 1294 N N . ASP A 1 172 ? -2.628 -1.014 -17.628 1.00 88.56 172 ASP A N 1
ATOM 1295 C CA . ASP A 1 172 ? -2.903 -2.188 -16.785 1.00 88.56 172 ASP A CA 1
ATOM 1296 C C . ASP A 1 172 ? -2.488 -2.032 -15.309 1.00 88.56 172 ASP A C 1
ATOM 1298 O O . ASP A 1 172 ? -2.886 -2.829 -14.449 1.00 88.56 172 ASP A O 1
ATOM 1302 N N . LEU A 1 173 ? -1.688 -1.008 -15.008 1.00 91.75 173 LEU A N 1
ATOM 1303 C CA . LEU A 1 173 ? -1.234 -0.671 -13.661 1.00 91.75 173 LEU A CA 1
ATOM 1304 C C . LEU A 1 173 ? -2.116 0.399 -12.998 1.00 91.75 173 LEU A C 1
ATOM 1306 O O . LEU A 1 173 ? -1.799 0.868 -11.912 1.00 91.75 173 LEU A O 1
ATOM 1310 N N . SER A 1 174 ? -3.231 0.787 -13.614 1.00 85.19 174 SER A N 1
ATOM 1311 C CA . SER A 1 174 ? -4.202 1.677 -12.973 1.00 85.19 174 SER A CA 1
ATOM 1312 C C . SER A 1 174 ? -4.815 1.053 -11.705 1.00 85.19 174 SER A C 1
ATOM 1314 O O . SER A 1 174 ? -4.982 -0.168 -11.613 1.00 85.19 174 SER A O 1
ATOM 1316 N N . LEU A 1 175 ? -5.094 1.916 -10.721 1.00 76.31 175 LEU A N 1
ATOM 1317 C CA . LEU A 1 175 ? -5.742 1.620 -9.438 1.00 76.31 175 LEU A CA 1
ATOM 1318 C C . LEU A 1 175 ? -7.169 2.164 -9.435 1.00 76.31 175 LEU A C 1
ATOM 1320 O O . LEU A 1 175 ? -7.341 3.303 -9.931 1.00 76.31 175 LEU A O 1
#

Radius of gyration: 29.88 Å; Cα contacts (8 Å, |Δi|>4): 83; chains: 1; bounding box: 46×46×95 Å

Sequence (175 aa):
MRRAVNLSIIMLSVVFTASCSKKEEPAPPPSPTDSQQQAHNLTEQMGQSARQTTEAAKEAVTEAVEKVKQTFTTTVDLDKSVSALKAEAEQMDIASLREVAGKYKDAMVAKQDEIKSLTEKLNAVPLTQKLGQEAQQITTDLQGLTQSLSALKERFDVYVAAIKDKGGDVGDLSL